Protein AF-A0A7W2B0K3-F1 (afdb_monomer)

Mean predicted aligned error: 6.06 Å

pLDDT: mean 84.03, std 10.97, range [47.78, 97.81]

Radius of gyration: 12.95 Å; Cα contacts (8 Å, |Δi|>4): 50; chains: 1; bounding box: 28×20×35 Å

Structure (mmCIF, N/CA/C/O backbone):
data_AF-A0A7W2B0K3-F1
#
_entry.id   AF-A0A7W2B0K3-F1
#
loop_
_atom_site.group_PDB
_atom_site.id
_atom_site.type_symbol
_atom_site.label_atom_id
_atom_site.label_alt_id
_atom_site.label_comp_id
_atom_site.label_asym_id
_atom_site.label_entity_id
_atom_site.label_seq_id
_atom_site.pdbx_PDB_ins_code
_atom_site.Cartn_x
_atom_site.Cartn_y
_atom_site.Cartn_z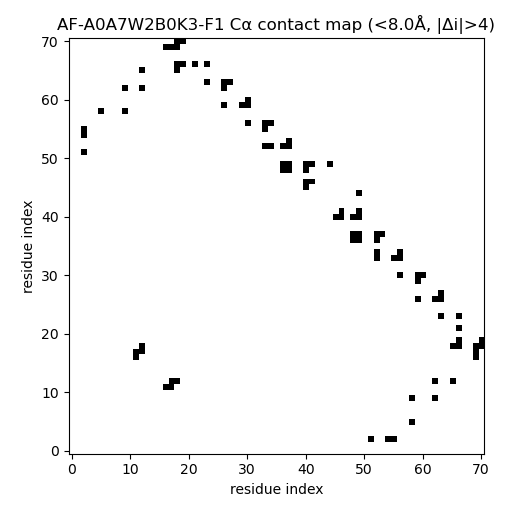
_atom_site.occupancy
_atom_site.B_iso_or_equiv
_atom_site.auth_seq_id
_atom_site.auth_comp_id
_atom_site.auth_asym_id
_atom_site.auth_atom_id
_atom_site.pdbx_PDB_model_num
ATOM 1 N N . MET A 1 1 ? -0.869 11.509 -7.237 1.00 47.78 1 MET A N 1
ATOM 2 C CA . MET A 1 1 ? -0.923 11.606 -5.760 1.00 47.78 1 MET A CA 1
ATOM 3 C C . MET A 1 1 ? -2.080 10.762 -5.214 1.00 47.78 1 MET A C 1
ATOM 5 O O . MET A 1 1 ? -3.126 11.303 -4.900 1.00 47.78 1 MET A O 1
ATOM 9 N N . THR A 1 2 ? -1.925 9.439 -5.120 1.00 62.06 2 THR A N 1
ATOM 10 C CA . THR A 1 2 ? -2.946 8.528 -4.547 1.00 62.06 2 THR A CA 1
ATOM 11 C C . THR A 1 2 ? -2.554 8.040 -3.149 1.00 62.06 2 THR A C 1
ATOM 13 O O . THR A 1 2 ? -3.404 7.925 -2.276 1.00 62.06 2 THR A O 1
ATOM 16 N N . THR A 1 3 ? -1.260 7.840 -2.887 1.00 58.75 3 THR A N 1
ATOM 17 C CA . THR A 1 3 ? -0.743 7.291 -1.620 1.00 58.75 3 THR A CA 1
ATOM 18 C C . THR A 1 3 ? -0.999 8.193 -0.408 1.00 58.75 3 THR A C 1
ATOM 20 O O . THR A 1 3 ? -1.369 7.705 0.656 1.00 58.75 3 THR A O 1
ATOM 23 N N . ILE A 1 4 ? -0.870 9.515 -0.569 1.00 70.88 4 ILE A N 1
ATOM 24 C CA . ILE A 1 4 ? -1.062 10.488 0.525 1.00 70.88 4 ILE A CA 1
ATOM 25 C C . ILE A 1 4 ? -2.518 10.503 1.015 1.00 70.88 4 ILE A C 1
ATOM 27 O O . ILE A 1 4 ? -2.763 10.710 2.201 1.00 70.88 4 ILE A O 1
ATOM 31 N N . ALA A 1 5 ? -3.482 10.206 0.137 1.00 66.06 5 ALA A N 1
ATOM 32 C CA . ALA A 1 5 ? -4.902 10.202 0.483 1.00 66.06 5 ALA A CA 1
ATOM 33 C C . ALA A 1 5 ? -5.266 9.132 1.530 1.00 66.06 5 ALA A C 1
ATOM 35 O O . ALA A 1 5 ? -6.244 9.298 2.251 1.00 66.06 5 ALA A O 1
ATOM 36 N N . PHE A 1 6 ? -4.464 8.069 1.665 1.00 67.38 6 PHE A N 1
ATOM 37 C CA . PHE A 1 6 ? -4.711 7.005 2.641 1.00 67.38 6 PHE A CA 1
ATOM 38 C C . PHE A 1 6 ? -4.152 7.309 4.035 1.00 67.38 6 PHE A C 1
ATOM 40 O O . PHE A 1 6 ? -4.567 6.674 5.004 1.00 67.38 6 PHE A O 1
ATOM 47 N N . ILE A 1 7 ? -3.257 8.294 4.175 1.00 74.50 7 ILE A N 1
ATOM 48 C CA . ILE A 1 7 ? -2.616 8.636 5.456 1.00 74.50 7 ILE A CA 1
ATOM 49 C C . ILE A 1 7 ? -3.647 9.008 6.544 1.00 74.50 7 ILE A C 1
ATOM 51 O O . ILE A 1 7 ? -3.558 8.452 7.643 1.00 74.50 7 ILE A O 1
ATOM 55 N N . PRO A 1 8 ? -4.667 9.855 6.285 1.00 75.38 8 PRO A N 1
ATOM 56 C CA . PRO A 1 8 ? -5.692 10.168 7.282 1.00 75.38 8 PRO A CA 1
ATOM 57 C C . PRO A 1 8 ? -6.505 8.937 7.706 1.00 75.38 8 PRO A C 1
ATOM 59 O O . PRO A 1 8 ? -6.834 8.792 8.886 1.00 75.38 8 PRO A O 1
ATOM 62 N N . GLN A 1 9 ? -6.796 8.021 6.771 1.00 71.62 9 GLN A N 1
ATOM 63 C CA . GLN A 1 9 ? -7.492 6.768 7.076 1.00 71.62 9 GLN A CA 1
ATOM 64 C C . GLN A 1 9 ? -6.636 5.845 7.951 1.00 71.62 9 GLN A C 1
ATOM 66 O O . GLN A 1 9 ? -7.144 5.332 8.950 1.00 71.62 9 GLN A O 1
ATOM 71 N N . VAL A 1 10 ? -5.346 5.674 7.633 1.00 75.44 10 VAL A N 1
ATOM 72 C CA . VAL A 1 10 ? -4.408 4.882 8.453 1.00 75.44 10 VAL A CA 1
ATOM 73 C C . VAL A 1 10 ? -4.317 5.459 9.866 1.00 75.44 10 VAL A C 1
ATOM 75 O O . VAL A 1 10 ? -4.435 4.719 10.843 1.00 75.44 10 VAL A O 1
ATOM 78 N N . TYR A 1 11 ? -4.173 6.781 9.987 1.00 80.06 11 TYR A N 1
ATOM 79 C CA . TYR A 1 11 ? -4.093 7.453 11.282 1.00 80.06 11 TYR A CA 1
ATOM 80 C C . TYR A 1 11 ? -5.374 7.274 12.111 1.00 80.06 11 TYR A C 1
ATOM 82 O O . TYR A 1 11 ? -5.295 6.983 13.307 1.00 80.06 11 TYR A O 1
ATOM 90 N N . LYS A 1 12 ? -6.557 7.377 11.484 1.00 76.44 12 LYS A N 1
ATOM 91 C CA . LYS A 1 12 ? -7.841 7.120 12.155 1.00 76.44 12 LYS A CA 1
ATOM 92 C C . LYS A 1 12 ? -7.899 5.685 12.686 1.00 76.44 12 LYS A C 1
ATOM 94 O O . LYS A 1 12 ? -8.186 5.514 13.865 1.00 76.44 12 LYS A O 1
ATOM 99 N N . VAL A 1 13 ? -7.567 4.681 11.866 1.00 76.00 13 VAL A N 1
ATOM 100 C CA . VAL A 1 13 ? -7.548 3.261 12.282 1.00 76.00 13 VAL A CA 1
ATOM 101 C C . VAL A 1 13 ? -6.599 3.038 13.453 1.00 76.00 13 VAL A C 1
ATOM 103 O O . VAL A 1 13 ? -6.984 2.409 14.438 1.00 76.00 13 VAL A O 1
ATOM 106 N N . TYR A 1 14 ? -5.386 3.585 13.371 1.00 76.19 14 TYR A N 1
ATOM 107 C CA . TYR A 1 14 ? -4.384 3.454 14.424 1.00 76.19 14 TYR A CA 1
ATOM 108 C C . TYR A 1 14 ? -4.854 4.068 15.751 1.00 76.19 14 TYR A C 1
ATOM 110 O O . TYR A 1 14 ? 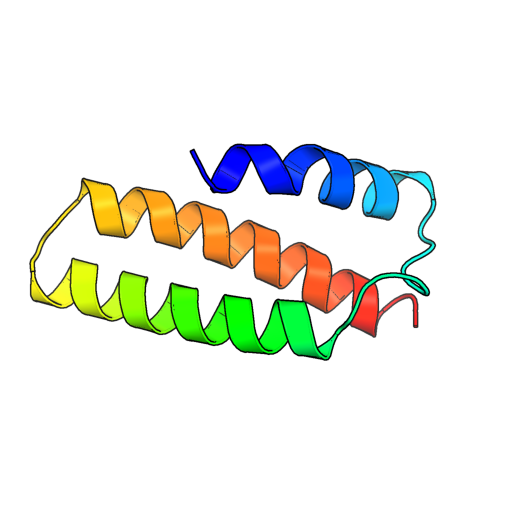-4.717 3.448 16.805 1.00 76.19 14 TYR A O 1
ATOM 118 N N . LYS A 1 15 ? -5.445 5.270 15.704 1.00 81.94 15 LYS A N 1
ATOM 119 C CA . LYS A 1 15 ? -5.851 6.016 16.902 1.00 81.94 15 LYS A CA 1
ATOM 120 C C . LYS A 1 15 ? -7.144 5.495 17.528 1.00 81.94 15 LYS A C 1
ATOM 122 O O . LYS A 1 15 ? -7.218 5.377 18.746 1.00 81.94 15 LYS A O 1
ATOM 127 N N . THR A 1 16 ? -8.172 5.229 16.724 1.00 78.06 16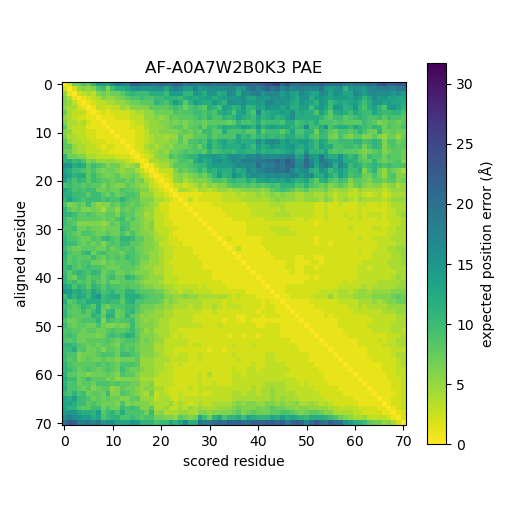 THR A N 1
ATOM 128 C CA . THR A 1 16 ? -9.510 4.901 17.246 1.00 78.06 16 THR A CA 1
ATOM 129 C C . THR A 1 16 ? -9.742 3.405 17.381 1.00 78.06 16 THR A C 1
ATOM 131 O O . THR A 1 16 ? -10.667 3.009 18.086 1.00 78.06 16 THR A O 1
ATOM 134 N N . LYS A 1 17 ? -8.965 2.572 16.669 1.00 72.12 17 LYS A N 1
ATOM 135 C CA . LYS A 1 17 ? -9.229 1.134 16.466 1.00 72.12 17 LYS A CA 1
ATOM 136 C C . LYS A 1 17 ? -10.649 0.835 15.952 1.00 72.12 17 LYS A C 1
ATOM 138 O O . LYS A 1 17 ? -11.060 -0.318 15.906 1.00 72.12 17 LYS A O 1
ATOM 143 N N . ALA A 1 18 ? -11.395 1.860 15.536 1.00 70.69 18 ALA A N 1
ATOM 144 C CA . ALA A 1 18 ? -12.764 1.753 15.069 1.00 70.69 18 ALA A CA 1
ATOM 145 C C . ALA A 1 18 ? -12.741 1.646 13.549 1.00 70.69 18 ALA A C 1
ATOM 147 O O . ALA A 1 18 ? -12.583 2.636 12.832 1.00 70.69 18 ALA A O 1
ATOM 148 N N . THR A 1 19 ? -12.884 0.419 13.060 1.00 72.56 19 THR A N 1
ATOM 149 C CA . THR A 1 19 ? -12.854 0.127 11.626 1.00 72.56 19 THR A CA 1
ATOM 150 C C . THR A 1 19 ? -14.255 -0.054 11.035 1.00 72.56 19 THR A C 1
ATOM 152 O O . THR A 1 19 ? -14.375 -0.344 9.847 1.00 72.56 19 THR A O 1
ATOM 155 N N . ARG A 1 20 ? -15.329 0.120 11.827 1.00 69.31 20 ARG A N 1
ATOM 156 C CA . ARG A 1 20 ? -16.733 -0.132 11.429 1.00 69.31 20 ARG A CA 1
ATOM 157 C C . ARG A 1 20 ? -17.140 0.580 10.138 1.00 69.31 20 ARG A C 1
ATOM 159 O O . ARG A 1 20 ? -17.731 -0.064 9.281 1.00 69.31 20 ARG A O 1
ATOM 166 N N . ASP A 1 21 ? -16.728 1.833 9.970 1.00 72.69 21 ASP A N 1
ATOM 167 C CA . ASP A 1 21 ? -17.079 2.657 8.801 1.00 72.69 21 ASP A CA 1
ATOM 168 C C . ASP A 1 21 ? -16.212 2.365 7.562 1.00 72.69 21 ASP A C 1
ATOM 170 O O . ASP A 1 21 ? -16.425 2.937 6.495 1.00 72.69 21 ASP A O 1
ATOM 174 N N . ILE A 1 22 ? -15.196 1.506 7.689 1.00 77.19 22 ILE A N 1
ATOM 175 C CA . ILE A 1 22 ? -14.292 1.163 6.590 1.00 77.19 22 ILE A CA 1
ATOM 176 C C . ILE A 1 22 ? -14.880 -0.010 5.814 1.00 77.19 22 ILE A C 1
ATOM 178 O O . ILE A 1 22 ? -15.020 -1.120 6.338 1.00 77.19 22 ILE A O 1
ATOM 182 N N . SER A 1 23 ? -15.178 0.230 4.536 1.00 82.81 23 SER A N 1
ATOM 183 C CA . SER A 1 23 ? -15.643 -0.809 3.622 1.00 82.81 23 SER A CA 1
ATOM 184 C C . SER A 1 23 ? -14.525 -1.808 3.332 1.00 82.81 23 SER A C 1
ATOM 186 O O . SER A 1 23 ? -13.552 -1.503 2.640 1.00 82.81 23 SER A O 1
ATOM 188 N N . PHE A 1 24 ? -14.688 -3.027 3.845 1.00 81.69 24 PHE A N 1
ATOM 189 C CA . PHE A 1 24 ? -13.775 -4.133 3.565 1.00 81.69 24 PHE A CA 1
ATOM 190 C C . PHE A 1 24 ? -13.697 -4.429 2.061 1.00 81.69 24 PHE A C 1
ATOM 192 O O . PHE A 1 24 ? -12.605 -4.563 1.517 1.00 81.69 24 PHE A O 1
ATOM 199 N N . GLY A 1 25 ? -14.848 -4.456 1.377 1.00 83.25 25 GLY A N 1
ATOM 200 C CA . GLY A 1 25 ? -14.917 -4.733 -0.060 1.00 83.25 25 GLY A CA 1
ATOM 201 C C . GLY A 1 25 ? -14.152 -3.708 -0.898 1.00 83.25 25 GLY A C 1
ATOM 202 O O . GLY A 1 25 ? -13.436 -4.088 -1.820 1.00 83.25 25 GLY A O 1
ATOM 203 N N . MET A 1 26 ? -14.221 -2.425 -0.528 1.00 86.12 26 MET A N 1
ATOM 204 C CA . MET A 1 26 ? -13.474 -1.364 -1.209 1.00 86.12 26 MET A CA 1
ATO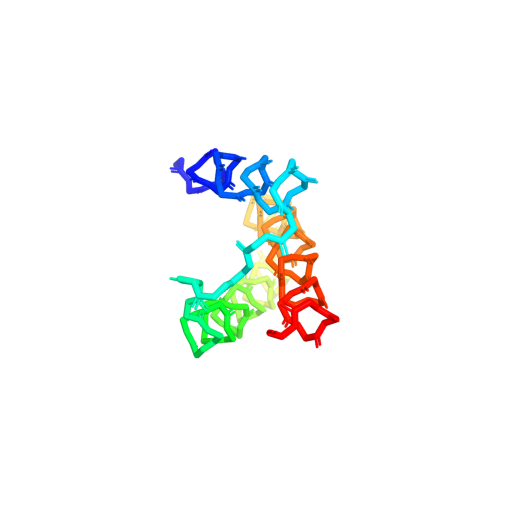M 205 C C . MET A 1 26 ? -11.962 -1.594 -1.118 1.00 86.12 26 MET A C 1
ATOM 207 O O . MET A 1 26 ? -11.281 -1.584 -2.140 1.00 86.12 26 MET A O 1
ATOM 211 N N . PHE A 1 27 ? -11.438 -1.838 0.088 1.00 85.38 27 PHE A N 1
ATOM 212 C CA . PHE A 1 27 ? -10.004 -2.072 0.284 1.00 85.38 27 PHE A CA 1
ATOM 213 C C . PHE A 1 27 ? -9.533 -3.382 -0.349 1.00 85.38 27 PHE A C 1
ATOM 215 O O . PHE A 1 27 ? -8.407 -3.446 -0.841 1.00 85.38 27 PHE A O 1
ATOM 222 N N . LEU A 1 28 ? -10.384 -4.409 -0.395 1.00 87.50 28 LEU A N 1
ATOM 223 C CA . LEU A 1 28 ? -10.066 -5.671 -1.057 1.00 87.50 28 L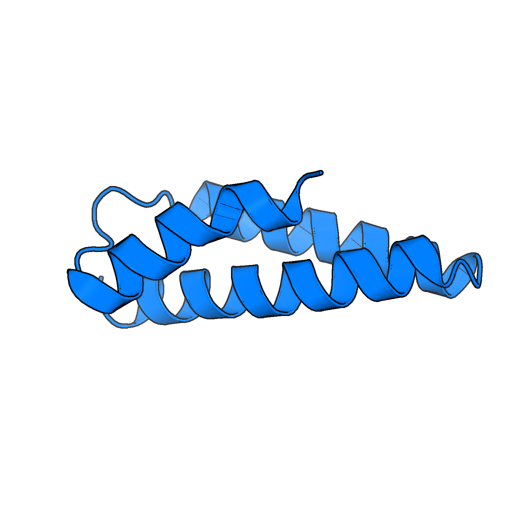EU A CA 1
ATOM 224 C C . LEU A 1 28 ? -9.917 -5.482 -2.574 1.00 87.50 28 LEU A C 1
ATOM 226 O O . LEU A 1 28 ? -8.876 -5.825 -3.133 1.00 87.50 28 LEU A O 1
ATOM 230 N N . ILE A 1 29 ? -10.915 -4.875 -3.225 1.00 90.06 29 ILE A N 1
ATOM 231 C CA . ILE A 1 29 ? -10.890 -4.593 -4.670 1.00 90.06 29 ILE A CA 1
ATOM 232 C C . ILE A 1 29 ? -9.719 -3.666 -5.012 1.00 90.06 29 ILE A C 1
ATOM 234 O O . ILE A 1 29 ? -8.993 -3.912 -5.975 1.00 90.06 29 ILE A O 1
ATOM 238 N N . PHE A 1 30 ? -9.490 -2.635 -4.195 1.00 88.88 30 PHE A N 1
ATOM 239 C CA . PHE A 1 30 ? -8.362 -1.726 -4.371 1.00 88.88 30 PHE A CA 1
ATOM 240 C C . PHE A 1 30 ? -7.015 -2.457 -4.280 1.00 88.88 30 PHE A C 1
ATOM 242 O O . PHE A 1 30 ? -6.167 -2.278 -5.152 1.00 88.88 30 PHE A O 1
ATOM 249 N N . SER A 1 31 ? -6.834 -3.330 -3.283 1.00 90.69 31 SER A N 1
ATOM 250 C CA . SER A 1 31 ? -5.604 -4.122 -3.117 1.00 90.69 31 SER A CA 1
ATOM 251 C C . SER A 1 31 ? -5.334 -5.023 -4.323 1.00 90.69 31 SER A C 1
ATOM 253 O O . SER A 1 31 ? -4.193 -5.112 -4.772 1.00 90.69 31 SER A O 1
ATOM 255 N N . ILE A 1 32 ? -6.378 -5.647 -4.880 1.00 93.62 32 ILE A N 1
ATOM 256 C CA . ILE A 1 32 ? -6.275 -6.464 -6.099 1.00 93.62 32 ILE A CA 1
ATOM 257 C C . ILE A 1 32 ? -5.849 -5.597 -7.292 1.00 93.62 32 ILE A C 1
ATOM 259 O O . ILE A 1 32 ? -4.909 -5.950 -8.002 1.00 93.62 32 ILE A O 1
ATOM 263 N N . GLY A 1 33 ? -6.484 -4.437 -7.482 1.00 94.25 33 GLY A N 1
ATOM 264 C CA . GLY A 1 33 ? -6.139 -3.510 -8.563 1.00 94.25 33 GLY A CA 1
ATOM 265 C C . GLY A 1 33 ? -4.693 -3.008 -8.483 1.00 94.25 33 GLY A C 1
ATOM 266 O O . GLY A 1 33 ? -3.988 -2.998 -9.490 1.00 94.25 33 GLY A O 1
ATOM 267 N N . VAL A 1 34 ? -4.221 -2.654 -7.284 1.00 93.69 34 VAL A N 1
ATOM 268 C CA . VAL A 1 34 ? -2.819 -2.261 -7.047 1.00 93.69 34 VAL A CA 1
ATOM 269 C C . VAL A 1 34 ? -1.867 -3.432 -7.308 1.00 93.69 34 VAL A C 1
ATOM 271 O O . VAL A 1 34 ? -0.804 -3.230 -7.889 1.00 93.69 34 VAL A O 1
ATOM 274 N N . GLY A 1 35 ? -2.255 -4.660 -6.949 1.00 94.75 35 GLY A N 1
ATOM 275 C CA . GLY A 1 35 ? -1.500 -5.872 -7.275 1.00 94.75 35 GLY A CA 1
ATOM 276 C C . GLY A 1 35 ? -1.332 -6.075 -8.783 1.00 94.75 35 GLY A C 1
ATOM 277 O O . GLY A 1 35 ? -0.226 -6.359 -9.244 1.00 94.75 35 GLY A O 1
ATOM 278 N N . PHE A 1 36 ? -2.389 -5.846 -9.567 1.00 96.25 36 PHE A N 1
ATOM 279 C CA . PHE A 1 36 ? -2.304 -5.888 -11.030 1.00 96.25 36 PHE A CA 1
ATOM 280 C C . PHE A 1 36 ? -1.418 -4.782 -11.604 1.00 96.25 36 PHE A C 1
ATOM 282 O O . PHE A 1 36 ? -0.622 -5.055 -12.501 1.00 96.25 36 PHE A O 1
ATOM 289 N N . TRP A 1 37 ? -1.487 -3.561 -11.072 1.00 95.38 37 TRP A N 1
ATOM 290 C CA . TRP A 1 37 ? -0.596 -2.472 -11.486 1.00 95.38 37 TRP A CA 1
ATOM 291 C C . TRP A 1 37 ? 0.868 -2.735 -11.145 1.00 95.38 37 TRP A C 1
ATOM 293 O O . TRP A 1 37 ? 1.748 -2.424 -11.946 1.00 95.38 37 TRP A O 1
AT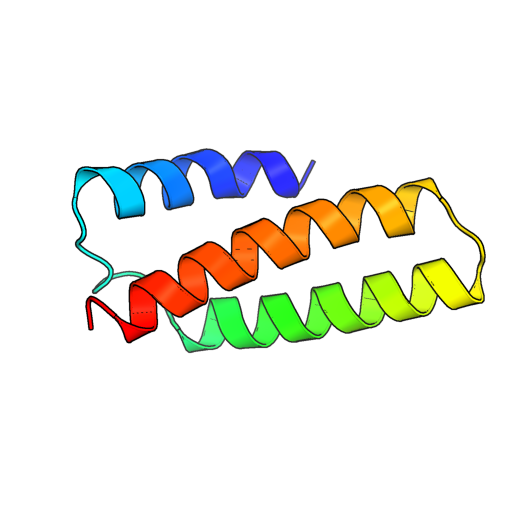OM 303 N N . LEU A 1 38 ? 1.136 -3.330 -9.983 1.00 93.88 38 LEU A N 1
ATOM 304 C CA . LEU A 1 38 ? 2.480 -3.735 -9.594 1.00 93.88 38 LEU A CA 1
ATOM 305 C C . LEU A 1 38 ? 3.021 -4.803 -10.549 1.00 93.88 38 LEU A C 1
ATOM 307 O O . LEU A 1 38 ? 4.124 -4.654 -11.069 1.00 93.88 38 LEU A O 1
ATOM 311 N N . TYR A 1 39 ? 2.223 -5.835 -10.835 1.00 96.75 39 TYR A N 1
ATOM 312 C CA . TYR A 1 39 ? 2.580 -6.870 -11.803 1.00 96.75 39 TYR A CA 1
ATOM 313 C C . TYR A 1 39 ? 2.840 -6.281 -13.196 1.00 96.75 39 TYR A C 1
ATOM 315 O O . TYR A 1 39 ? 3.859 -6.578 -13.818 1.00 96.75 39 TYR A O 1
ATOM 323 N N . TYR A 1 40 ? 1.975 -5.376 -13.653 1.00 96.19 40 TYR A N 1
ATOM 324 C CA . TYR A 1 40 ? 2.162 -4.650 -14.905 1.00 96.19 40 TYR A CA 1
ATOM 325 C C . TYR A 1 40 ? 3.463 -3.831 -14.923 1.00 96.19 40 TYR A C 1
ATOM 327 O O . TYR A 1 40 ? 4.212 -3.888 -15.898 1.00 96.19 40 TYR A O 1
ATOM 335 N N . GLY A 1 41 ? 3.765 -3.108 -13.841 1.00 95.75 41 GLY A N 1
ATOM 336 C CA . GLY A 1 41 ? 5.003 -2.338 -13.703 1.00 95.75 41 GLY A CA 1
ATOM 337 C C . GLY A 1 41 ? 6.248 -3.219 -13.796 1.00 95.75 41 GLY A C 1
ATOM 338 O O . GLY A 1 41 ? 7.187 -2.862 -14.504 1.00 95.75 41 GLY A O 1
ATOM 339 N N . ILE A 1 42 ? 6.225 -4.400 -13.165 1.00 96.88 42 ILE A N 1
ATOM 340 C CA . ILE A 1 42 ? 7.306 -5.397 -13.258 1.00 96.88 42 ILE A CA 1
ATOM 341 C C . ILE A 1 42 ? 7.483 -5.863 -14.707 1.00 96.88 42 ILE A C 1
ATOM 343 O O . ILE A 1 42 ? 8.601 -5.845 -15.215 1.00 96.88 42 ILE A O 1
ATOM 347 N N . LEU A 1 43 ? 6.395 -6.209 -15.406 1.00 97.81 43 LEU A N 1
ATOM 348 C CA . LEU A 1 43 ? 6.454 -6.615 -16.818 1.00 97.81 43 LEU A CA 1
ATOM 349 C C . LEU A 1 43 ? 7.038 -5.526 -17.730 1.00 97.81 43 LEU A C 1
ATOM 351 O O . LEU A 1 43 ? 7.654 -5.835 -18.750 1.00 97.81 43 LEU A O 1
ATOM 355 N N . LYS A 1 44 ? 6.836 -4.253 -17.382 1.00 96.94 44 LYS A N 1
ATOM 356 C CA . LYS A 1 44 ? 7.349 -3.098 -18.128 1.00 96.94 44 LYS A CA 1
ATOM 357 C C . LYS A 1 44 ? 8.715 -2.598 -17.648 1.00 96.94 44 LYS A C 1
ATOM 359 O O . LYS A 1 44 ? 9.251 -1.696 -18.283 1.00 96.94 44 LYS A O 1
ATOM 364 N N . ASN A 1 45 ? 9.281 -3.170 -16.580 1.00 95.75 45 ASN A N 1
ATOM 365 C CA . ASN A 1 45 ? 10.452 -2.635 -15.870 1.00 95.75 45 ASN A CA 1
ATOM 366 C C . ASN A 1 45 ? 10.310 -1.136 -15.519 1.00 95.75 45 ASN A C 1
ATOM 368 O O . ASN A 1 45 ? 11.278 -0.377 -15.537 1.00 95.75 45 ASN A O 1
ATOM 372 N N . ASP A 1 46 ? 9.087 -0.700 -15.206 1.00 96.62 46 ASP A N 1
ATOM 373 C CA . ASP A 1 46 ? 8.773 0.689 -14.866 1.00 96.62 46 ASP A CA 1
ATOM 374 C C . ASP A 1 46 ? 8.959 0.907 -13.357 1.00 96.62 46 ASP A C 1
ATOM 376 O O . ASP A 1 46 ? 8.059 0.669 -12.545 1.00 96.62 46 ASP A O 1
ATOM 380 N N . TYR A 1 47 ? 10.166 1.329 -12.972 1.00 94.06 47 TYR A N 1
ATOM 381 C CA . TYR A 1 47 ? 10.529 1.564 -11.572 1.00 94.06 47 TYR A CA 1
ATOM 382 C C . TYR A 1 47 ? 9.582 2.532 -10.838 1.00 94.06 47 TYR A C 1
ATOM 384 O O . TYR A 1 47 ? 9.190 2.206 -9.714 1.00 94.06 47 TYR A O 1
ATOM 392 N N . PRO A 1 48 ? 9.162 3.677 -11.416 1.00 93.12 48 PRO A N 1
ATOM 393 C CA . PRO A 1 48 ? 8.141 4.531 -10.809 1.00 93.12 48 PRO A CA 1
ATOM 394 C C . PRO A 1 48 ? 6.841 3.798 -10.452 1.00 93.12 48 PRO A C 1
ATOM 396 O O . PRO A 1 48 ? 6.363 3.924 -9.318 1.00 93.12 48 PRO A O 1
ATOM 399 N N . ILE A 1 49 ? 6.280 3.011 -11.378 1.00 92.81 49 ILE A N 1
ATOM 400 C CA . ILE A 1 49 ? 5.044 2.249 -11.136 1.00 92.81 49 ILE A CA 1
ATOM 401 C C . ILE A 1 49 ? 5.270 1.194 -10.051 1.00 92.81 49 ILE A C 1
ATOM 403 O O . ILE A 1 49 ? 4.433 1.053 -9.152 1.00 92.81 49 ILE A O 1
ATOM 407 N N . ILE A 1 50 ? 6.397 0.481 -10.107 1.00 94.56 50 ILE A N 1
ATOM 408 C CA . ILE A 1 50 ? 6.743 -0.561 -9.135 1.00 94.56 50 ILE A CA 1
ATOM 409 C C . ILE A 1 50 ? 6.851 0.033 -7.727 1.00 94.56 50 ILE A C 1
ATOM 411 O O . ILE A 1 50 ? 6.203 -0.461 -6.802 1.00 94.56 50 ILE A O 1
ATOM 415 N N . LEU A 1 51 ? 7.624 1.109 -7.556 1.00 93.62 51 LEU A N 1
ATOM 416 C CA . LEU A 1 51 ? 7.852 1.737 -6.253 1.00 93.62 51 LEU A CA 1
ATOM 417 C C . LEU A 1 51 ? 6.555 2.301 -5.668 1.00 93.62 51 LEU A C 1
ATOM 419 O O . LEU A 1 51 ? 6.243 2.048 -4.502 1.00 93.62 51 LEU A O 1
ATOM 423 N N . ALA A 1 52 ? 5.767 3.012 -6.480 1.00 89.69 52 ALA A N 1
ATOM 424 C CA . ALA A 1 52 ? 4.511 3.597 -6.026 1.00 89.69 52 ALA A CA 1
ATOM 425 C C . ALA A 1 52 ? 3.519 2.519 -5.560 1.00 89.69 52 ALA A C 1
ATOM 427 O O . ALA A 1 52 ? 3.012 2.593 -4.438 1.00 89.69 52 ALA A O 1
ATOM 428 N N . ASN A 1 53 ? 3.281 1.491 -6.382 1.00 93.38 53 ASN A N 1
ATOM 429 C CA . ASN A 1 53 ? 2.304 0.447 -6.066 1.00 93.38 53 ASN A CA 1
ATOM 430 C C . ASN A 1 53 ? 2.780 -0.490 -4.947 1.00 93.38 53 ASN A C 1
ATOM 432 O O . ASN A 1 53 ? 1.950 -0.964 -4.173 1.00 93.38 53 ASN A O 1
ATOM 436 N N . SER A 1 54 ? 4.092 -0.698 -4.785 1.00 93.00 54 SER A N 1
ATOM 437 C CA . SER A 1 54 ? 4.640 -1.463 -3.653 1.00 93.00 54 SER A CA 1
ATOM 438 C C . SER A 1 54 ? 4.349 -0.787 -2.312 1.00 93.00 54 SER A C 1
ATOM 440 O O . SER A 1 54 ? 3.913 -1.436 -1.364 1.00 93.00 54 SER A O 1
ATOM 442 N N . ILE A 1 55 ? 4.522 0.534 -2.220 1.00 92.00 55 ILE A N 1
ATOM 443 C CA . ILE A 1 55 ? 4.192 1.272 -0.991 1.00 92.00 55 ILE A CA 1
ATOM 444 C C . ILE A 1 55 ? 2.678 1.231 -0.747 1.00 92.00 55 ILE A C 1
ATOM 446 O O . ILE A 1 55 ? 2.223 0.976 0.371 1.00 92.00 55 ILE A O 1
ATOM 450 N N . THR A 1 56 ? 1.881 1.439 -1.797 1.00 90.31 56 THR A N 1
ATOM 451 C CA . THR A 1 56 ? 0.418 1.427 -1.698 1.00 90.31 56 THR A CA 1
ATOM 452 C C . THR A 1 56 ? -0.125 0.071 -1.245 1.00 90.31 56 THR A C 1
ATOM 454 O O . THR A 1 56 ? -1.012 0.042 -0.389 1.00 90.31 56 THR A O 1
ATOM 457 N N . ILE A 1 57 ? 0.402 -1.046 -1.759 1.00 91.50 57 ILE A N 1
ATOM 458 C CA . ILE A 1 57 ? -0.097 -2.377 -1.394 1.00 91.50 57 ILE A CA 1
ATOM 459 C C . ILE A 1 57 ? 0.210 -2.715 0.068 1.00 91.50 57 ILE A C 1
ATOM 461 O O . ILE A 1 57 ? -0.656 -3.251 0.755 1.00 91.50 57 ILE A O 1
ATOM 465 N N . ILE A 1 58 ? 1.378 -2.312 0.585 1.00 91.31 58 ILE A N 1
ATOM 466 C CA . ILE A 1 58 ? 1.743 -2.486 2.001 1.00 91.31 58 ILE A CA 1
ATOM 467 C C . ILE A 1 58 ? 0.762 -1.733 2.911 1.00 91.31 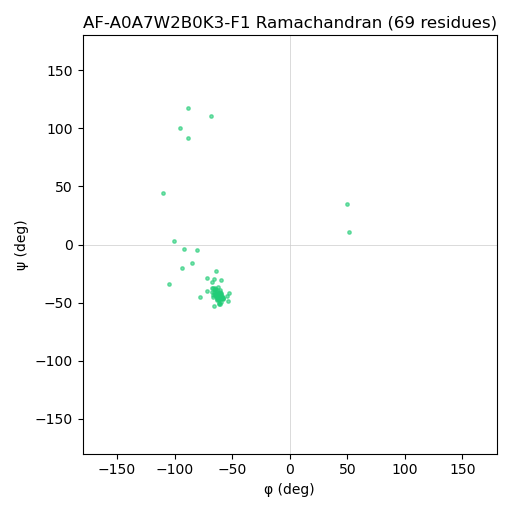58 ILE A C 1
ATOM 469 O O . ILE A 1 58 ? 0.235 -2.305 3.869 1.00 91.31 58 ILE A O 1
ATOM 473 N N . LEU A 1 59 ? 0.469 -0.467 2.596 1.00 87.19 59 LEU A N 1
ATOM 474 C CA . LEU A 1 59 ? -0.473 0.346 3.373 1.00 87.19 59 LEU A CA 1
ATOM 475 C C . LEU A 1 59 ? -1.901 -0.212 3.312 1.00 87.19 59 LEU A C 1
ATOM 477 O O . LEU A 1 59 ? -2.588 -0.281 4.333 1.00 87.19 59 LEU A O 1
ATOM 481 N N . SER A 1 60 ? -2.340 -0.642 2.127 1.00 88.25 60 SER A N 1
ATOM 482 C CA . SER A 1 60 ? -3.669 -1.222 1.930 1.00 88.25 60 SER A CA 1
ATOM 483 C C . SER A 1 60 ? -3.840 -2.527 2.715 1.00 88.25 60 SER A C 1
ATOM 485 O O . SER A 1 60 ? -4.836 -2.699 3.422 1.00 88.25 60 SER A O 1
ATOM 487 N N . LEU A 1 61 ? -2.838 -3.412 2.676 1.00 88.75 61 LEU A N 1
ATOM 488 C CA . LEU A 1 61 ? -2.835 -4.656 3.449 1.00 88.75 61 LEU A CA 1
ATOM 489 C C . 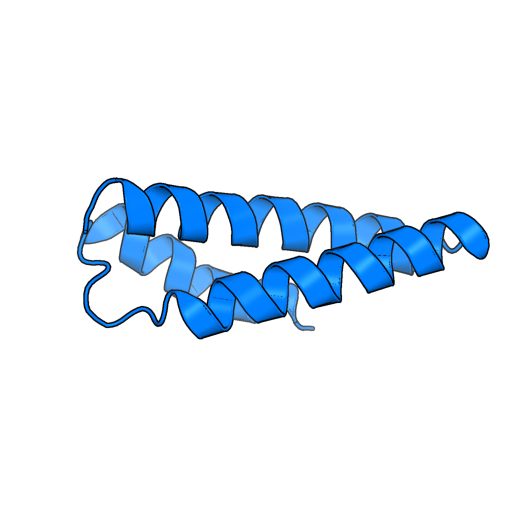LEU A 1 61 ? -2.828 -4.390 4.955 1.00 88.75 61 LEU A C 1
ATOM 491 O O . LEU A 1 61 ? -3.561 -5.054 5.685 1.00 88.75 61 LEU A O 1
ATOM 495 N N . TYR A 1 62 ? -2.080 -3.392 5.431 1.00 87.50 62 TYR A N 1
ATOM 496 C CA . TYR A 1 62 ? -2.119 -2.998 6.839 1.00 87.50 62 TYR A CA 1
ATOM 497 C C . TYR A 1 62 ? -3.537 -2.600 7.278 1.00 87.50 62 TYR A C 1
ATOM 499 O O . TYR A 1 62 ? -4.016 -3.071 8.313 1.00 87.50 62 TYR A O 1
ATOM 507 N N . ILE A 1 63 ? -4.248 -1.787 6.488 1.00 85.06 63 ILE A N 1
ATOM 508 C CA . ILE A 1 63 ? -5.639 -1.406 6.787 1.00 85.06 63 ILE A CA 1
ATOM 509 C C . ILE A 1 63 ? -6.556 -2.635 6.766 1.00 85.06 63 ILE A C 1
ATOM 511 O O . ILE A 1 63 ? -7.356 -2.814 7.688 1.00 85.06 63 ILE A O 1
ATOM 515 N N . LEU A 1 64 ? -6.423 -3.499 5.755 1.00 86.06 64 LEU A N 1
ATOM 516 C CA . LEU A 1 64 ? -7.241 -4.704 5.603 1.00 86.06 64 LEU A CA 1
ATOM 517 C C . LEU A 1 64 ? -7.069 -5.662 6.796 1.00 86.06 64 LEU A C 1
ATOM 519 O O . LEU A 1 64 ? -8.056 -6.125 7.367 1.00 86.06 64 LEU A O 1
ATOM 523 N N . LEU A 1 65 ? -5.826 -5.906 7.222 1.00 87.25 65 LEU A N 1
ATOM 524 C CA . LEU A 1 65 ? -5.506 -6.748 8.379 1.00 87.25 65 LEU A CA 1
ATOM 525 C C . LEU A 1 65 ? -6.081 -6.170 9.678 1.00 87.25 65 LEU A C 1
ATOM 527 O O . LEU A 1 65 ? -6.659 -6.904 10.481 1.00 87.25 65 LEU A O 1
ATOM 531 N N . ASN A 1 66 ? -5.984 -4.852 9.877 1.00 83.19 66 ASN A N 1
ATOM 532 C CA . ASN A 1 66 ? -6.587 -4.196 11.038 1.00 83.19 66 ASN A CA 1
ATOM 533 C C . ASN A 1 66 ? -8.122 -4.261 11.004 1.00 83.19 66 ASN A C 1
ATOM 535 O O . ASN A 1 66 ? -8.733 -4.481 12.046 1.00 83.19 66 ASN A O 1
ATOM 539 N N . LYS A 1 67 ? -8.753 -4.145 9.829 1.00 79.69 67 LYS A N 1
ATOM 540 C CA . LYS A 1 67 ? -10.206 -4.330 9.674 1.00 79.69 67 LYS A CA 1
ATOM 541 C C . LYS A 1 67 ? -10.649 -5.752 10.029 1.00 79.69 67 LYS A C 1
ATOM 543 O O . LYS A 1 67 ? -11.692 -5.919 10.652 1.00 79.69 67 LYS A O 1
ATOM 548 N N . ILE A 1 68 ? -9.864 -6.769 9.668 1.00 83.19 68 ILE A N 1
ATOM 549 C CA . ILE A 1 68 ? -10.146 -8.166 10.038 1.00 83.19 68 ILE A CA 1
ATOM 550 C C . ILE A 1 68 ? -9.995 -8.366 11.555 1.00 83.19 68 ILE A C 1
ATOM 552 O O . ILE A 1 68 ? -10.822 -9.036 12.169 1.00 83.19 68 ILE A O 1
ATOM 556 N N . LYS A 1 69 ? -8.965 -7.763 12.164 1.00 82.44 69 LYS A N 1
ATOM 557 C CA . LYS A 1 69 ? -8.667 -7.887 13.600 1.00 82.44 69 LYS A CA 1
ATOM 558 C C . LYS A 1 69 ? -9.659 -7.142 14.502 1.00 82.44 69 LYS A C 1
ATOM 560 O O . LYS A 1 69 ? -10.005 -7.649 15.563 1.00 82.44 69 LYS A O 1
ATOM 565 N N . PHE A 1 70 ? -10.092 -5.947 14.105 1.00 75.31 70 PHE A N 1
ATOM 566 C CA . PHE A 1 70 ? -10.938 -5.044 14.899 1.00 75.31 70 PHE A CA 1
ATOM 567 C C . PHE A 1 70 ? -12.358 -4.931 14.327 1.00 75.31 70 PHE A C 1
ATOM 569 O O . PHE A 1 70 ? -12.857 -3.817 14.161 1.00 75.31 70 PHE A O 1
ATOM 576 N N . LYS A 1 71 ? -12.938 -6.081 13.958 1.00 59.00 71 LYS A N 1
ATOM 577 C CA . LYS A 1 71 ? -14.194 -6.216 13.205 1.00 59.00 71 LYS A CA 1
ATOM 578 C C . LYS A 1 71 ? -15.305 -5.271 13.673 1.00 59.00 71 LYS A C 1
ATOM 580 O O . LYS A 1 71 ? -15.600 -5.271 14.887 1.00 59.00 71 LYS A O 1
#

Solvent-accessible surface area (backbone atoms only — not comparable to full-atom values): 3965 Å² total; per-residue (Å²): 136,67,68,71,71,47,50,65,57,53,51,45,39,71,73,67,55,62,33,78,88,56,59,63,68,59,53,52,54,47,41,52,53,36,51,51,48,26,53,51,15,59,78,66,69,35,61,71,48,31,55,54,28,52,54,44,41,55,56,44,49,53,52,52,52,49,38,67,74,40,103

Secondary structure (DSSP, 8-state):
--GGGGHHHHHHHHHH---TTS-HHHHHHHHHHHHHHHHHHHHHT-HHHHHHHHHHHHHHHHHHHHHHHT-

Nearest PDB structures (foldseek):
  4rng-assembly4_C-2  TM=9.296E-01  e=4.121E-05  Thermodesulfovibrio yellowstonii DSM 11347
  4rng-assembly2_D  TM=9.323E-01  e=6.549E-05  Thermodesulfovibrio yellowstonii DSM 11347
  4qnc-assembly1_A  TM=9.220E-01  e=1.103E-04  Leptospira biflexa serovar Patoc strain 'Patoc 1 (Paris)'
  5uhs-assembly1_B  TM=9.731E-01  e=2.785E-04  Leptospira biflexa serovar Patoc strain 'Patoc 1 (Paris)'
  4x5m-assembly2_B  TM=8.8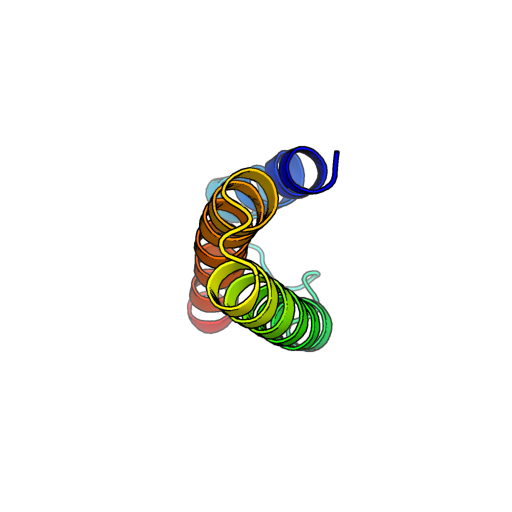20E-01  e=3.169E-03  Escherichia coli UMEA 3162-1

Foldseek 3Di:
DPQVVCVVVLVCCVVVLDCPPPDLVVLVVVLVVLVVQLVVCVVVVPPVSNVVSVSVNVSSVVSNVSNVVSD

Sequence (71 aa):
MTTIAFIPQVYKVYKTKATRDISFGMFLIFSIGVGFWLYYGILKNDYPIILANSITIILSLYILLNKIKFK